Protein AF-A0A225VI13-F1 (afdb_monomer_lite)

pLDDT: mean 77.72, std 17.79, range [38.12, 96.69]

Structure (mmCIF, N/CA/C/O backbone):
data_AF-A0A225VI13-F1
#
_entry.id   AF-A0A225VI13-F1
#
loop_
_atom_site.group_PDB
_atom_site.id
_atom_site.type_symbol
_atom_site.label_atom_id
_atom_site.label_alt_id
_atom_site.label_comp_id
_atom_site.label_asym_id
_atom_site.label_entity_id
_atom_site.label_seq_id
_atom_site.pdbx_PDB_ins_code
_atom_site.Cartn_x
_atom_site.Cartn_y
_atom_site.Cartn_z
_atom_site.occupancy
_atom_site.B_iso_or_equiv
_atom_site.auth_seq_id
_atom_site.auth_comp_id
_atom_site.auth_asym_id
_atom_site.auth_atom_id
_atom_site.pdbx_PDB_model_num
ATOM 1 N N . MET A 1 1 ? 31.018 -50.630 -4.895 1.00 42.91 1 MET A N 1
ATOM 2 C CA . MET A 1 1 ? 30.684 -49.332 -5.521 1.00 42.91 1 MET A CA 1
ATOM 3 C C . MET A 1 1 ? 30.646 -48.284 -4.422 1.00 42.91 1 MET A C 1
ATOM 5 O O . MET A 1 1 ? 29.778 -48.365 -3.567 1.00 42.91 1 MET A O 1
ATOM 9 N N . ALA A 1 2 ? 31.639 -47.396 -4.372 1.00 46.59 2 ALA A N 1
ATOM 10 C CA . ALA A 1 2 ? 31.683 -46.289 -3.414 1.00 46.59 2 ALA A CA 1
ATOM 11 C C . ALA A 1 2 ? 30.843 -45.106 -3.939 1.00 46.59 2 ALA A C 1
ATOM 13 O O . ALA A 1 2 ? 30.789 -44.924 -5.158 1.00 46.59 2 ALA A O 1
ATOM 14 N N . PRO A 1 3 ? 30.185 -44.315 -3.072 1.00 56.28 3 PRO A N 1
ATOM 15 C CA . PRO A 1 3 ? 29.460 -43.127 -3.512 1.00 56.28 3 PRO A CA 1
ATOM 16 C C . PRO A 1 3 ? 30.442 -42.059 -4.032 1.00 56.28 3 PRO A C 1
ATOM 18 O O . PRO A 1 3 ? 31.541 -41.928 -3.485 1.00 56.28 3 PRO A O 1
ATOM 21 N N . PRO A 1 4 ? 30.083 -41.292 -5.078 1.00 55.47 4 PRO A N 1
ATOM 22 C CA . PRO A 1 4 ? 30.938 -40.223 -5.572 1.00 55.47 4 PRO A CA 1
ATOM 23 C C . PRO A 1 4 ? 31.065 -39.114 -4.520 1.00 55.47 4 PRO A C 1
ATOM 25 O O . PRO A 1 4 ? 30.077 -38.656 -3.945 1.00 55.47 4 PRO A O 1
ATOM 28 N N . ALA A 1 5 ? 32.305 -38.689 -4.277 1.00 56.78 5 ALA A N 1
ATOM 29 C CA . ALA A 1 5 ? 32.632 -37.573 -3.404 1.00 56.78 5 ALA A CA 1
ATOM 30 C C . ALA A 1 5 ? 31.987 -36.280 -3.932 1.00 56.78 5 ALA A C 1
ATOM 32 O O . ALA A 1 5 ? 32.276 -35.840 -5.047 1.00 56.78 5 ALA A O 1
ATOM 33 N N . ILE A 1 6 ? 31.123 -35.670 -3.119 1.00 54.84 6 ILE A N 1
ATOM 34 C CA . ILE A 1 6 ? 30.530 -34.356 -3.382 1.00 54.84 6 ILE A CA 1
ATOM 35 C C . ILE A 1 6 ? 31.674 -33.335 -3.367 1.00 54.84 6 ILE A C 1
ATOM 37 O O . ILE A 1 6 ? 32.315 -33.120 -2.337 1.00 54.84 6 ILE A O 1
ATOM 41 N N . ARG A 1 7 ? 31.983 -32.736 -4.523 1.00 57.97 7 ARG A N 1
ATOM 42 C CA . ARG A 1 7 ? 33.018 -31.701 -4.625 1.00 57.97 7 ARG A CA 1
ATOM 43 C C . ARG A 1 7 ? 32.494 -30.437 -3.942 1.00 57.97 7 ARG A C 1
ATOM 45 O O . ARG A 1 7 ? 31.406 -29.961 -4.239 1.00 57.97 7 ARG A O 1
ATOM 52 N N . SER A 1 8 ? 33.308 -29.867 -3.055 1.00 55.81 8 SER A N 1
ATOM 53 C CA . SER A 1 8 ? 33.049 -28.657 -2.249 1.00 55.81 8 SER A CA 1
ATOM 54 C C . SER A 1 8 ? 32.619 -27.399 -3.038 1.00 55.81 8 SER A C 1
ATOM 56 O O . SER A 1 8 ? 32.318 -26.371 -2.435 1.00 55.81 8 SER A O 1
ATOM 58 N N . SER A 1 9 ? 32.607 -27.453 -4.368 1.00 55.38 9 SER A N 1
ATOM 59 C CA . SER A 1 9 ? 32.262 -26.360 -5.280 1.00 55.38 9 SER A CA 1
ATOM 60 C C . SER A 1 9 ? 30.757 -26.062 -5.341 1.00 55.38 9 SER A C 1
ATOM 62 O O . SER A 1 9 ? 30.376 -24.943 -5.677 1.00 55.38 9 SER A O 1
ATOM 64 N N . ASP A 1 10 ? 29.902 -27.027 -4.989 1.00 59.22 10 ASP A N 1
ATOM 65 C CA . ASP A 1 10 ? 28.448 -26.901 -5.174 1.00 59.22 10 ASP A CA 1
ATOM 66 C C . ASP A 1 10 ? 27.759 -26.083 -4.072 1.00 59.22 10 ASP A C 1
ATOM 68 O O . ASP A 1 10 ? 26.731 -25.448 -4.311 1.00 59.22 10 ASP A O 1
ATOM 72 N N . ALA A 1 11 ? 28.342 -26.021 -2.871 1.00 60.22 11 ALA A N 1
ATOM 73 C CA . ALA A 1 11 ? 27.762 -25.275 -1.753 1.00 60.22 11 ALA A CA 1
ATOM 74 C C . ALA A 1 11 ? 27.756 -23.757 -2.005 1.00 60.22 11 ALA A C 1
ATOM 76 O O . ALA A 1 11 ? 26.787 -23.073 -1.678 1.00 60.22 11 ALA A O 1
ATOM 77 N N . PHE A 1 12 ? 28.809 -23.229 -2.636 1.00 61.91 12 PHE A N 1
ATOM 78 C CA . PHE A 1 12 ? 28.904 -21.806 -2.969 1.00 61.91 12 PHE A CA 1
ATOM 79 C C . PHE A 1 12 ? 27.951 -21.425 -4.111 1.00 61.91 12 PHE A C 1
ATOM 81 O O . PHE A 1 12 ? 27.294 -20.387 -4.051 1.00 61.91 12 PHE A O 1
ATOM 88 N N . ALA A 1 13 ? 27.803 -22.300 -5.111 1.00 59.62 13 ALA A N 1
ATOM 89 C CA . ALA A 1 13 ? 26.833 -22.121 -6.190 1.00 59.62 13 ALA A CA 1
ATOM 90 C C . ALA A 1 13 ? 25.382 -22.158 -5.676 1.00 59.62 13 ALA A C 1
ATOM 92 O O . ALA A 1 13 ? 24.554 -21.361 -6.117 1.00 59.62 13 ALA A O 1
ATOM 93 N N . LEU A 1 14 ? 25.081 -23.024 -4.702 1.00 58.94 14 LEU A N 1
ATOM 94 C CA . LEU A 1 14 ? 23.780 -23.058 -4.026 1.00 58.94 14 LEU A CA 1
ATOM 95 C C . LEU A 1 14 ? 23.524 -21.794 -3.188 1.00 58.94 14 LEU A C 1
ATOM 97 O O . LEU A 1 14 ? 22.416 -21.260 -3.219 1.00 58.94 14 LEU A O 1
ATOM 101 N N . MET A 1 15 ? 24.535 -21.265 -2.490 1.00 60.31 15 MET A N 1
ATOM 102 C CA . MET A 1 15 ? 24.399 -20.001 -1.753 1.00 60.31 15 MET A CA 1
ATOM 103 C C . MET A 1 15 ? 24.192 -18.791 -2.680 1.00 60.31 15 MET A C 1
ATOM 105 O O . MET A 1 15 ? 23.389 -17.920 -2.352 1.00 60.31 15 MET A O 1
ATOM 109 N N . LEU A 1 16 ? 24.826 -18.759 -3.860 1.00 58.06 16 LEU A N 1
ATOM 110 C CA . LEU A 1 16 ? 24.583 -17.711 -4.865 1.00 58.06 16 LEU A CA 1
ATOM 111 C C . LEU A 1 16 ? 23.176 -17.781 -5.484 1.00 58.06 16 LEU A C 1
ATOM 113 O O . LEU A 1 16 ? 22.609 -16.748 -5.836 1.00 58.06 16 LEU A O 1
ATOM 117 N N . GLN A 1 17 ? 22.583 -18.972 -5.605 1.00 54.72 17 GLN A N 1
ATOM 118 C CA . GLN A 1 17 ? 21.193 -19.113 -6.066 1.00 54.72 17 GLN A CA 1
ATOM 119 C C . GLN A 1 17 ? 20.175 -18.663 -5.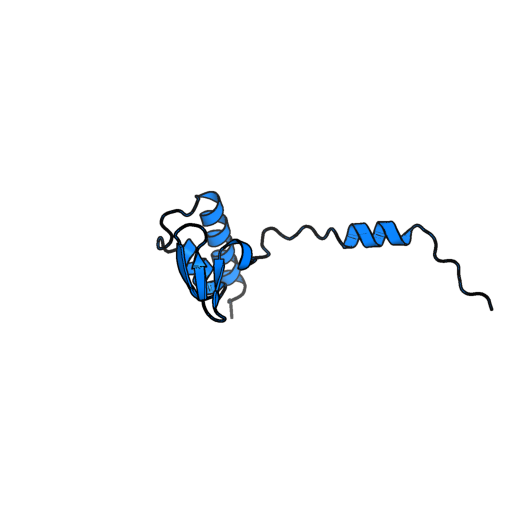005 1.00 54.72 17 GLN A C 1
ATOM 121 O O . GLN A 1 17 ? 19.102 -18.160 -5.346 1.00 54.72 17 GLN A O 1
ATOM 126 N N . ALA A 1 18 ? 20.519 -18.788 -3.717 1.00 51.91 18 ALA A N 1
ATOM 127 C CA . ALA A 1 18 ? 19.696 -18.290 -2.614 1.00 51.91 18 ALA A CA 1
ATOM 128 C C . ALA A 1 18 ? 19.673 -16.753 -2.537 1.00 51.91 18 ALA A C 1
ATOM 130 O O . ALA A 1 18 ? 18.700 -16.176 -2.054 1.00 51.91 18 ALA A O 1
ATOM 131 N N . THR A 1 19 ? 20.687 -16.076 -3.084 1.00 49.09 19 THR A N 1
ATOM 132 C CA . THR A 1 19 ? 20.648 -14.634 -3.356 1.00 49.09 19 THR A CA 1
ATOM 133 C C . THR A 1 19 ? 19.959 -14.357 -4.687 1.00 49.09 19 THR A C 1
ATOM 135 O O . THR A 1 19 ? 20.506 -13.695 -5.566 1.00 49.09 19 THR A O 1
ATOM 138 N N . SER A 1 20 ? 18.736 -14.858 -4.860 1.00 53.50 20 SER A N 1
ATOM 139 C CA . SER A 1 20 ? 17.856 -14.252 -5.855 1.00 53.50 20 SER A CA 1
ATOM 140 C C . SER A 1 20 ? 17.693 -12.786 -5.442 1.00 53.50 20 SER A C 1
ATOM 142 O O . SER A 1 20 ? 17.273 -12.550 -4.302 1.00 53.50 20 SER A O 1
ATOM 144 N N . PRO A 1 21 ? 18.057 -11.792 -6.276 1.00 49.72 21 PRO A N 1
ATOM 145 C CA . PRO A 1 21 ? 17.722 -10.413 -5.969 1.00 49.72 21 PRO A CA 1
ATOM 146 C C . PRO A 1 21 ? 16.214 -10.402 -5.758 1.00 49.72 21 PRO A C 1
ATOM 148 O O . PRO A 1 21 ? 15.463 -10.808 -6.643 1.00 49.72 21 PRO A O 1
ATOM 151 N N . CYS A 1 22 ? 15.787 -10.065 -4.539 1.00 48.22 22 CYS A N 1
ATOM 152 C CA . CYS A 1 22 ? 14.381 -9.912 -4.215 1.00 48.22 22 CYS A CA 1
ATOM 153 C C . CYS A 1 22 ? 13.889 -8.821 -5.158 1.00 48.22 22 CYS A C 1
ATOM 155 O O . CYS A 1 22 ? 14.195 -7.644 -4.966 1.00 48.22 22 CYS A O 1
ATOM 157 N N . GLU A 1 23 ? 13.290 -9.252 -6.266 1.00 57.34 23 GLU A N 1
ATOM 158 C CA . GLU A 1 23 ? 12.914 -8.398 -7.374 1.00 57.34 23 GLU A CA 1
ATOM 159 C C . GLU A 1 23 ? 12.193 -7.180 -6.777 1.00 57.34 23 GLU A C 1
ATOM 161 O O . GLU A 1 23 ? 11.250 -7.380 -6.008 1.00 57.34 23 GLU A O 1
ATOM 166 N N . PRO A 1 24 ? 12.567 -5.928 -7.100 1.00 53.38 24 PRO A N 1
ATOM 167 C CA . PRO A 1 24 ? 11.938 -4.723 -6.533 1.00 53.38 24 PRO A CA 1
ATOM 168 C C . PRO A 1 24 ? 10.405 -4.665 -6.705 1.00 53.38 24 PRO A C 1
ATOM 170 O O . PRO A 1 24 ? 9.722 -3.797 -6.164 1.00 53.38 24 PRO A O 1
ATOM 173 N N . TRP A 1 25 ? 9.851 -5.584 -7.497 1.00 56.06 25 TRP A N 1
ATOM 174 C CA . TRP A 1 25 ? 8.441 -5.757 -7.827 1.00 56.06 25 TRP A CA 1
ATOM 175 C C . TRP A 1 25 ? 7.744 -6.881 -7.032 1.00 56.06 25 TRP A C 1
ATOM 177 O O . TRP A 1 25 ? 6.523 -7.059 -7.184 1.00 56.06 25 TRP A O 1
ATOM 187 N N . MET A 1 26 ? 8.465 -7.621 -6.181 1.00 67.94 26 MET A N 1
ATOM 188 C CA . MET A 1 26 ? 7.891 -8.521 -5.180 1.00 67.94 26 MET A CA 1
ATOM 189 C C . MET A 1 26 ? 7.205 -7.685 -4.103 1.00 67.94 26 MET A C 1
ATOM 191 O O . MET A 1 26 ? 7.751 -7.355 -3.059 1.00 67.94 26 MET A O 1
ATOM 195 N N . PHE A 1 27 ? 5.964 -7.306 -4.392 1.00 78.94 27 PHE A N 1
ATOM 196 C CA . PHE A 1 27 ? 5.090 -6.679 -3.418 1.00 78.94 27 PHE A CA 1
ATOM 197 C C . PHE A 1 27 ? 4.903 -7.623 -2.228 1.00 78.94 27 PHE A C 1
ATOM 199 O O . PHE A 1 27 ? 4.180 -8.618 -2.320 1.00 78.94 27 PHE A O 1
ATOM 206 N N . ASP A 1 28 ? 5.522 -7.274 -1.109 1.00 88.12 28 ASP A N 1
ATOM 207 C CA . ASP A 1 28 ? 5.276 -7.908 0.172 1.00 88.12 28 ASP A CA 1
ATOM 208 C C . ASP A 1 28 ? 4.276 -7.071 0.973 1.00 88.12 28 ASP A C 1
ATOM 210 O O . ASP A 1 28 ? 4.560 -5.963 1.428 1.00 88.12 28 ASP A O 1
ATOM 214 N N . ILE A 1 29 ? 3.077 -7.617 1.179 1.00 89.19 29 ILE A N 1
ATOM 215 C CA . ILE A 1 29 ? 2.026 -6.940 1.941 1.00 89.19 29 ILE A CA 1
ATOM 216 C C . ILE A 1 29 ? 2.451 -6.639 3.387 1.00 89.19 29 ILE A C 1
ATOM 218 O O . ILE A 1 29 ? 1.985 -5.648 3.954 1.00 89.19 29 ILE A O 1
ATOM 222 N N . ASN A 1 30 ? 3.356 -7.437 3.968 1.00 90.94 30 ASN A N 1
ATOM 223 C CA . ASN A 1 30 ? 3.838 -7.247 5.338 1.00 90.94 30 ASN A CA 1
ATOM 224 C C . ASN A 1 30 ? 4.717 -5.999 5.486 1.00 90.94 30 ASN A C 1
ATOM 226 O O . ASN A 1 30 ? 4.759 -5.406 6.572 1.00 90.94 30 ASN A O 1
ATOM 230 N N . SER A 1 31 ? 5.360 -5.571 4.397 1.00 91.06 31 SER A N 1
ATOM 231 C CA . SER A 1 31 ? 6.152 -4.342 4.337 1.00 91.06 31 SER A CA 1
ATOM 232 C C 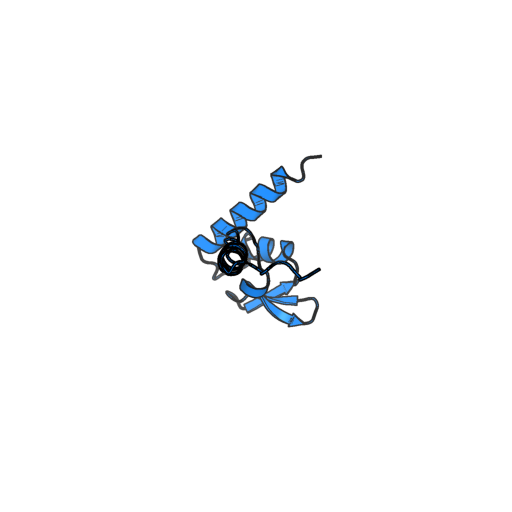. SER A 1 31 ? 5.274 -3.089 4.418 1.00 91.06 31 SER A C 1
ATOM 234 O O . SER A 1 31 ? 5.716 -2.052 4.905 1.00 91.06 31 SER A O 1
ATOM 236 N N . TYR A 1 32 ? 3.997 -3.186 4.027 1.00 91.69 32 TYR A N 1
ATOM 237 C CA . TYR A 1 32 ? 3.084 -2.038 3.940 1.00 91.69 32 TYR A CA 1
ATOM 238 C C . TYR A 1 32 ? 1.975 -2.038 4.995 1.00 91.69 32 TYR A C 1
ATOM 240 O O . TYR A 1 32 ? 1.521 -0.969 5.419 1.00 91.69 32 TYR A O 1
ATOM 248 N N . LEU A 1 33 ? 1.532 -3.218 5.433 1.00 94.62 33 LEU A N 1
ATOM 249 C CA . LEU A 1 33 ? 0.516 -3.379 6.466 1.00 94.62 33 LEU A CA 1
ATOM 250 C C . LEU A 1 33 ? 1.095 -4.031 7.724 1.00 94.62 33 LEU A C 1
ATOM 252 O O . LEU A 1 33 ? 1.905 -4.953 7.671 1.00 94.62 33 LEU A O 1
ATOM 256 N N . LYS A 1 34 ? 0.615 -3.584 8.884 1.00 95.75 34 LYS A N 1
ATOM 257 C CA . LYS A 1 34 ? 0.740 -4.294 10.157 1.00 95.75 34 LYS A CA 1
ATOM 258 C C . LYS A 1 34 ? -0.490 -5.180 10.334 1.00 95.75 34 LYS A C 1
ATOM 260 O O . LYS A 1 34 ? -1.616 -4.681 10.278 1.00 95.75 34 LYS A O 1
ATOM 265 N N . LYS A 1 35 ? -0.295 -6.489 10.522 1.00 93.44 35 LYS A N 1
ATOM 266 C CA . LYS A 1 35 ? -1.405 -7.447 10.656 1.00 93.44 35 LYS A CA 1
ATOM 267 C C . LYS A 1 35 ? -2.255 -7.108 11.875 1.00 93.44 35 LYS A C 1
ATOM 269 O O . LYS A 1 35 ? -1.720 -6.891 12.958 1.00 93.44 35 LYS A O 1
ATOM 274 N N . ARG A 1 36 ? -3.575 -7.045 11.675 1.00 91.31 36 ARG A N 1
ATOM 275 C CA . ARG A 1 36 ? -4.562 -6.832 12.744 1.00 91.31 36 ARG A CA 1
ATOM 276 C C . ARG A 1 36 ? -5.431 -8.069 12.938 1.00 91.31 36 ARG A C 1
ATOM 278 O O . ARG A 1 36 ? -5.634 -8.499 14.063 1.00 91.31 36 ARG A O 1
ATOM 285 N N . ASN A 1 37 ? -5.936 -8.642 11.848 1.00 91.00 37 ASN A N 1
ATOM 286 C CA . ASN A 1 37 ? -6.679 -9.902 11.849 1.00 91.00 37 ASN A CA 1
ATOM 287 C C . ASN A 1 37 ? -6.426 -10.663 10.532 1.00 91.00 37 ASN A C 1
ATOM 289 O O . ASN A 1 37 ? -5.541 -10.301 9.756 1.00 91.00 37 ASN A O 1
ATOM 293 N N . ASN A 1 38 ? -7.201 -11.716 10.264 1.00 87.69 38 ASN A N 1
ATOM 294 C CA . ASN A 1 38 ? -7.027 -12.543 9.063 1.00 87.69 38 ASN A CA 1
ATOM 295 C C . ASN A 1 38 ? -7.426 -11.844 7.752 1.00 87.69 38 ASN A C 1
ATOM 297 O O . ASN A 1 38 ? -7.037 -12.305 6.686 1.00 87.69 38 ASN A O 1
ATOM 301 N N . LYS A 1 39 ? -8.206 -10.755 7.807 1.00 92.44 39 LYS A N 1
ATOM 302 C CA . LYS A 1 39 ? -8.790 -10.099 6.620 1.00 92.44 39 LYS A CA 1
ATOM 303 C C . LYS A 1 39 ? -8.340 -8.647 6.431 1.00 92.44 39 LYS A C 1
ATOM 305 O O . LYS A 1 39 ? -8.558 -8.067 5.370 1.00 92.44 39 LYS A O 1
ATOM 310 N N . THR A 1 40 ? -7.733 -8.037 7.444 1.00 95.50 40 THR A N 1
ATOM 311 C CA . THR A 1 40 ? -7.383 -6.613 7.490 1.00 95.50 40 THR A CA 1
ATOM 312 C C . THR A 1 40 ? -6.072 -6.386 8.236 1.00 95.50 40 THR A C 1
ATOM 314 O O . THR A 1 40 ? -5.700 -7.129 9.150 1.00 95.50 40 THR A O 1
ATOM 317 N N . GLY A 1 41 ? -5.392 -5.309 7.865 1.00 96.12 41 GLY A N 1
ATOM 318 C CA . GLY A 1 41 ? -4.247 -4.767 8.580 1.00 96.12 41 GLY A CA 1
ATOM 319 C C . GLY A 1 41 ? -4.340 -3.254 8.671 1.00 96.12 41 GLY A C 1
ATOM 320 O O . GLY A 1 41 ? -5.194 -2.632 8.041 1.00 96.12 41 GLY A O 1
ATOM 321 N N . ASN A 1 42 ? -3.451 -2.662 9.451 1.00 96.69 42 ASN A N 1
ATOM 322 C CA . ASN A 1 42 ? -3.315 -1.215 9.520 1.00 96.69 42 ASN A CA 1
ATOM 323 C C . ASN A 1 42 ? -2.176 -0.788 8.599 1.00 96.69 42 ASN A C 1
ATOM 325 O O . ASN A 1 42 ? -1.106 -1.396 8.615 1.00 96.69 42 ASN A O 1
ATOM 329 N N . CYS A 1 43 ? -2.393 0.252 7.800 1.00 95.69 43 CYS A N 1
ATOM 330 C CA . CYS A 1 43 ? -1.337 0.856 7.000 1.00 95.69 43 CYS A CA 1
ATOM 331 C C . CYS A 1 43 ? -0.207 1.323 7.920 1.00 95.69 43 CYS A C 1
ATOM 333 O O . CYS A 1 43 ? -0.456 2.071 8.858 1.00 95.69 43 CYS A O 1
ATOM 335 N N . ARG A 1 44 ? 1.037 0.917 7.652 1.00 94.94 44 ARG A N 1
ATOM 336 C CA . ARG A 1 44 ? 2.191 1.311 8.483 1.00 94.94 44 ARG A CA 1
ATOM 337 C C . ARG A 1 44 ? 2.505 2.808 8.430 1.00 94.94 44 ARG A C 1
ATOM 339 O O . ARG A 1 44 ? 3.219 3.301 9.287 1.00 94.94 44 ARG A O 1
ATOM 346 N N . VAL A 1 45 ? 1.962 3.507 7.434 1.00 95.00 45 VAL A N 1
ATOM 347 C CA . VAL A 1 45 ? 2.221 4.927 7.187 1.00 95.00 45 VAL A CA 1
ATOM 348 C C . VAL A 1 45 ? 1.156 5.824 7.813 1.00 95.00 45 VAL A C 1
ATOM 350 O O . VAL A 1 45 ? 1.481 6.737 8.556 1.00 95.00 45 VAL A O 1
ATOM 353 N N . CYS A 1 46 ? -0.127 5.578 7.530 1.00 94.56 46 CYS A N 1
ATOM 354 C CA . CYS A 1 46 ? -1.219 6.428 8.029 1.00 94.56 46 CYS A CA 1
ATOM 355 C C . CYS A 1 46 ? -2.092 5.758 9.099 1.00 94.56 46 CYS A C 1
ATOM 357 O O . CYS A 1 46 ? -3.124 6.307 9.473 1.00 94.56 46 CYS A O 1
ATOM 359 N N . SER A 1 47 ? -1.740 4.548 9.544 1.00 94.88 47 SER A N 1
ATOM 360 C CA . SER A 1 47 ? -2.452 3.753 10.560 1.00 94.88 47 SER A CA 1
ATOM 361 C C . SER A 1 47 ? -3.912 3.387 10.249 1.00 94.88 47 SER A C 1
ATOM 363 O O . SER A 1 47 ? -4.531 2.654 11.020 1.00 94.88 47 SER A O 1
ATOM 365 N N . LYS A 1 48 ? -4.467 3.815 9.106 1.00 94.50 48 LYS A N 1
ATOM 366 C CA . LYS A 1 48 ? -5.825 3.462 8.667 1.00 94.50 48 LYS A CA 1
ATOM 367 C C . LYS A 1 48 ? -5.956 1.962 8.412 1.00 94.50 48 LYS A C 1
ATOM 369 O O . LYS A 1 48 ? -5.019 1.317 7.935 1.00 94.50 48 LYS A O 1
ATOM 374 N N . GLN A 1 49 ? -7.141 1.418 8.675 1.00 95.62 49 GLN A N 1
A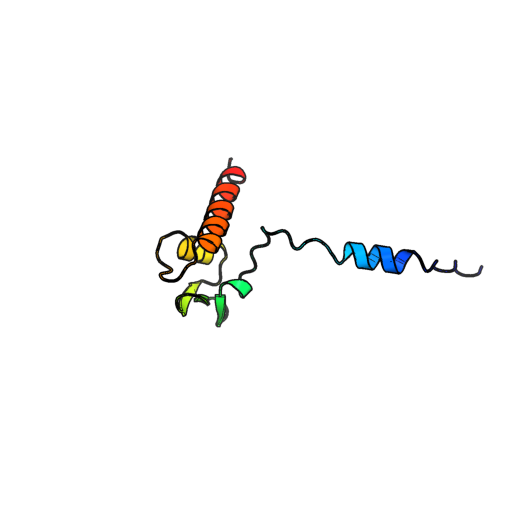TOM 375 C CA . GLN A 1 49 ? -7.452 0.029 8.359 1.00 95.62 49 GLN A CA 1
ATOM 376 C C . GLN A 1 49 ? -7.566 -0.165 6.842 1.00 95.62 49 GLN A C 1
ATOM 378 O O . GLN A 1 49 ? -8.255 0.582 6.151 1.00 95.62 49 GLN A O 1
ATOM 383 N N . VAL A 1 50 ? -6.904 -1.200 6.335 1.00 95.00 50 VAL A N 1
ATOM 384 C CA . VAL A 1 50 ? -6.906 -1.591 4.926 1.00 95.00 50 VAL A CA 1
ATOM 385 C C . VAL A 1 50 ? -7.139 -3.103 4.844 1.00 95.00 50 VAL A C 1
ATOM 387 O O . VAL A 1 50 ? -6.560 -3.858 5.634 1.00 95.00 50 VAL A O 1
ATOM 390 N N . PRO A 1 51 ? -7.974 -3.591 3.910 1.00 95.62 51 PRO A N 1
ATOM 391 C CA . PRO A 1 51 ? -8.084 -5.022 3.654 1.00 95.62 51 PRO A CA 1
ATOM 392 C C . PRO A 1 51 ? -6.718 -5.639 3.336 1.00 95.62 51 PRO A C 1
ATOM 394 O O . PRO A 1 51 ? -5.915 -5.039 2.619 1.00 95.62 51 PRO A O 1
ATOM 397 N N . TRP A 1 52 ? -6.471 -6.850 3.836 1.00 93.81 52 TRP A N 1
ATOM 398 C CA . TRP A 1 52 ? -5.220 -7.590 3.645 1.00 93.81 52 TRP A CA 1
ATOM 399 C C . TRP A 1 52 ? -5.152 -8.207 2.238 1.00 93.81 52 TRP A C 1
ATOM 401 O O . TRP A 1 52 ? -5.084 -9.416 2.054 1.00 93.81 52 TRP A O 1
ATOM 411 N N . VAL A 1 53 ? -5.252 -7.355 1.219 1.00 91.31 53 VAL A N 1
ATOM 412 C CA . VAL A 1 53 ? -5.282 -7.726 -0.197 1.00 91.31 53 VAL A CA 1
ATOM 413 C C . VAL A 1 53 ? -4.411 -6.739 -0.965 1.00 91.31 53 VAL A C 1
ATOM 415 O O . VAL A 1 53 ? -4.595 -5.526 -0.838 1.00 91.31 53 VAL A O 1
ATOM 418 N N . ARG A 1 54 ? -3.496 -7.245 -1.802 1.00 89.56 54 ARG A N 1
ATOM 419 C CA . ARG A 1 54 ? -2.548 -6.441 -2.602 1.00 89.56 54 ARG A CA 1
ATOM 420 C C . ARG A 1 54 ? -3.212 -5.279 -3.338 1.00 89.56 54 ARG A C 1
ATOM 422 O O . ARG A 1 54 ? -2.724 -4.150 -3.300 1.00 89.56 54 ARG A O 1
ATOM 429 N N . ASP A 1 55 ? -4.351 -5.546 -3.962 1.00 88.38 55 ASP A N 1
ATOM 430 C CA . ASP A 1 55 ? -5.111 -4.556 -4.724 1.00 88.38 55 ASP A CA 1
ATOM 431 C C . ASP A 1 55 ? -5.633 -3.416 -3.859 1.00 88.38 55 ASP A C 1
ATOM 433 O O . ASP A 1 55 ? -5.587 -2.250 -4.252 1.00 88.38 55 ASP A O 1
ATOM 437 N N . ARG A 1 56 ? -6.103 -3.744 -2.654 1.00 92.44 56 ARG A N 1
ATOM 438 C CA . ARG A 1 56 ? -6.641 -2.760 -1.717 1.00 92.44 56 ARG A CA 1
ATOM 439 C C . ARG A 1 56 ? -5.533 -1.916 -1.109 1.00 92.44 56 ARG A C 1
ATOM 441 O O . ARG A 1 56 ? -5.717 -0.708 -0.997 1.00 92.44 56 ARG A O 1
ATOM 448 N N . VAL A 1 57 ? -4.370 -2.504 -0.830 1.00 92.19 57 VAL A N 1
ATOM 449 C CA . VAL A 1 57 ? -3.169 -1.752 -0.432 1.00 92.19 57 VAL A CA 1
ATOM 450 C C . VAL A 1 57 ? -2.727 -0.810 -1.545 1.00 92.19 57 VAL A C 1
ATOM 452 O O . VAL A 1 57 ? -2.553 0.381 -1.305 1.00 92.19 57 VAL A O 1
ATOM 455 N N . SER A 1 58 ? -2.633 -1.311 -2.777 1.00 91.50 58 SER A N 1
ATOM 456 C CA . SER A 1 58 ? -2.220 -0.508 -3.931 1.00 91.50 58 SER A CA 1
ATOM 457 C C . SER A 1 58 ? -3.185 0.643 -4.204 1.00 91.50 58 SER A C 1
ATOM 459 O O . SER A 1 58 ? -2.765 1.774 -4.447 1.00 91.50 58 SER A O 1
ATOM 461 N N . SER A 1 59 ? -4.492 0.386 -4.122 1.00 92.06 59 SER A N 1
ATOM 462 C CA . SER A 1 59 ? -5.503 1.434 -4.242 1.00 92.06 59 SER A CA 1
ATOM 463 C C . SER A 1 59 ? -5.365 2.452 -3.117 1.00 92.06 59 SER A C 1
ATOM 465 O O . SER A 1 59 ? -5.291 3.636 -3.404 1.00 92.06 59 SER A O 1
ATOM 467 N N . HIS A 1 60 ? -5.272 2.010 -1.860 1.00 93.94 60 HIS A N 1
ATOM 468 C CA . HIS A 1 60 ? -5.111 2.890 -0.702 1.00 93.94 60 HIS A CA 1
ATOM 469 C C . HIS A 1 60 ? -3.894 3.823 -0.834 1.00 93.94 60 HIS A C 1
ATOM 471 O O . HIS A 1 60 ? -3.995 5.012 -0.535 1.00 93.94 60 HIS A O 1
ATOM 477 N N . LYS A 1 61 ? 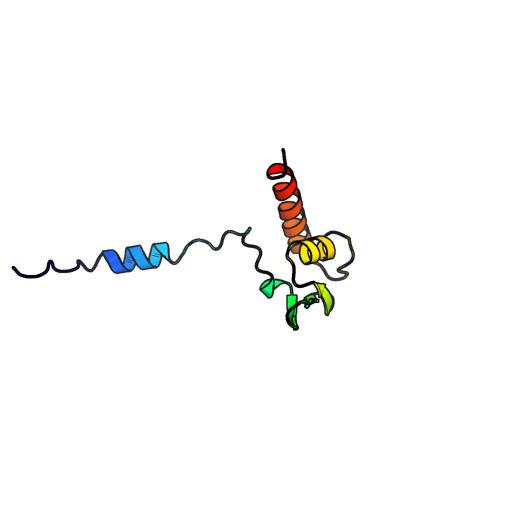-2.769 3.287 -1.320 1.00 92.25 61 LYS A N 1
ATOM 478 C CA . LYS A 1 61 ? -1.512 4.015 -1.524 1.00 92.25 61 LYS A CA 1
ATOM 479 C C . LYS A 1 61 ? -1.565 4.976 -2.719 1.00 92.25 61 LYS A C 1
ATOM 481 O O . LYS A 1 61 ? -0.986 6.049 -2.650 1.00 92.25 61 LYS A O 1
ATOM 486 N N . THR A 1 62 ? -2.297 4.645 -3.787 1.00 91.62 62 THR A N 1
ATOM 487 C CA . THR A 1 62 ? -2.355 5.476 -5.013 1.00 91.62 62 THR A CA 1
ATOM 488 C C . THR A 1 62 ? -3.505 6.474 -5.069 1.00 91.62 62 THR A C 1
ATOM 490 O O . THR A 1 62 ? -3.403 7.459 -5.793 1.00 91.62 62 THR A O 1
ATOM 493 N N . SER A 1 63 ? -4.603 6.244 -4.349 1.00 87.94 63 SER A N 1
ATOM 494 C CA . SER A 1 63 ? -5.828 7.045 -4.465 1.00 87.94 63 SER A CA 1
ATOM 495 C C . SER A 1 63 ? -5.860 8.277 -3.552 1.00 87.94 63 SER A C 1
ATOM 497 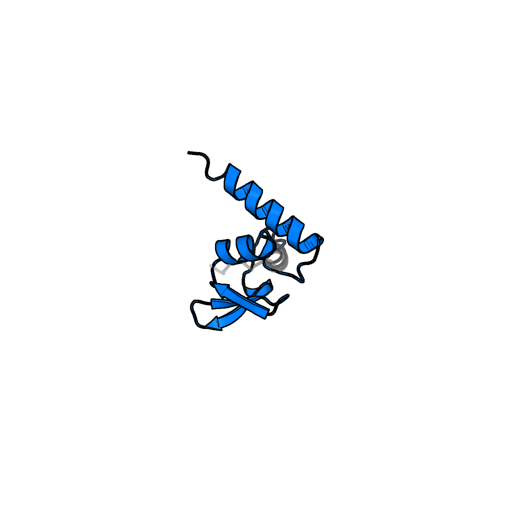O O . SER A 1 63 ? -6.940 8.777 -3.265 1.00 87.94 63 SER A O 1
ATOM 499 N N . GLY A 1 64 ? -4.715 8.710 -3.012 1.00 82.62 64 GLY A N 1
ATOM 500 C CA . GLY A 1 64 ? -4.645 9.818 -2.046 1.00 82.62 64 GLY A CA 1
ATOM 501 C C . GLY A 1 64 ? -5.226 9.500 -0.659 1.00 82.62 64 GLY A C 1
ATOM 502 O O . GLY A 1 64 ? -5.252 10.357 0.215 1.00 82.62 64 GLY A O 1
ATOM 503 N N . ASN A 1 65 ? -5.659 8.257 -0.415 1.00 87.12 65 ASN A N 1
ATOM 504 C CA . ASN A 1 65 ? -6.237 7.848 0.871 1.00 87.12 65 ASN A CA 1
ATOM 505 C C . ASN A 1 65 ? -5.185 7.710 1.987 1.00 87.12 65 ASN A C 1
ATOM 507 O O . ASN A 1 65 ? -5.525 7.789 3.177 1.00 87.12 65 ASN A O 1
ATOM 511 N N . CYS A 1 66 ? -3.925 7.483 1.606 1.00 93.31 66 CYS A N 1
ATOM 512 C CA . CYS A 1 66 ? -2.773 7.415 2.494 1.00 93.31 66 CYS A CA 1
ATOM 513 C C . CYS A 1 66 ? -2.102 8.790 2.594 1.00 93.31 66 CYS A C 1
ATOM 515 O O . CYS A 1 66 ? -1.325 9.165 1.725 1.00 93.31 66 CYS A O 1
ATOM 517 N N . THR A 1 67 ? -2.377 9.523 3.671 1.00 89.81 67 THR A N 1
ATOM 518 C CA . THR A 1 67 ? -1.930 10.915 3.861 1.00 89.81 67 THR A CA 1
ATOM 519 C C . THR A 1 67 ? -0.432 11.075 4.125 1.00 89.81 67 THR A C 1
ATOM 521 O O . THR A 1 67 ? 0.084 12.169 3.958 1.00 89.81 67 THR A O 1
ATOM 524 N N . GLY A 1 68 ? 0.267 10.012 4.531 1.00 90.56 68 GLY A N 1
ATOM 525 C CA . GLY A 1 68 ? 1.706 10.052 4.824 1.00 90.56 68 GLY A CA 1
ATOM 526 C C . GLY A 1 68 ? 2.586 9.324 3.809 1.00 90.56 68 GLY A C 1
ATOM 527 O O . GLY A 1 68 ? 3.731 9.025 4.125 1.00 90.56 68 GLY A O 1
ATOM 528 N N . ILE A 1 69 ? 2.045 8.914 2.653 1.00 94.19 69 ILE A N 1
ATOM 529 C CA . ILE A 1 69 ? 2.828 8.137 1.679 1.00 94.19 69 ILE A CA 1
ATOM 530 C C . ILE A 1 69 ? 3.989 8.976 1.133 1.00 94.19 69 ILE A C 1
ATOM 532 O O . ILE A 1 69 ? 3.785 10.128 0.753 1.00 94.19 69 ILE A O 1
ATOM 536 N N . SER A 1 70 ? 5.190 8.394 1.082 1.00 92.44 70 SER A N 1
ATOM 537 C CA . SER A 1 70 ? 6.345 9.060 0.477 1.00 92.44 70 SER A CA 1
ATOM 538 C C . SER A 1 70 ? 6.217 9.087 -1.056 1.00 92.44 70 SER A C 1
ATOM 540 O O . SER A 1 70 ? 5.555 8.215 -1.637 1.00 92.44 70 SER A O 1
ATOM 542 N N . PRO A 1 71 ? 6.823 10.070 -1.744 1.00 90.06 71 PRO A N 1
ATOM 543 C CA . PRO A 1 71 ? 6.785 10.135 -3.203 1.00 90.06 71 PRO A CA 1
ATOM 544 C C . PRO A 1 71 ? 7.446 8.911 -3.858 1.00 90.06 71 PRO A C 1
ATOM 546 O O . PRO A 1 71 ? 6.940 8.427 -4.872 1.00 90.06 71 PRO A O 1
ATOM 549 N N . GLU A 1 72 ? 8.505 8.355 -3.260 1.00 89.38 72 GLU A N 1
ATOM 550 C CA . GLU A 1 72 ? 9.163 7.143 -3.764 1.00 89.38 72 GLU A CA 1
ATOM 551 C C . GLU A 1 72 ? 8.226 5.934 -3.676 1.00 89.38 72 GLU A C 1
ATOM 553 O O . GLU A 1 72 ? 8.050 5.197 -4.649 1.00 89.38 72 GLU A O 1
ATOM 558 N N . GLU A 1 73 ? 7.565 5.751 -2.528 1.00 88.81 73 GLU A N 1
ATOM 559 C CA . GLU A 1 73 ? 6.614 4.660 -2.335 1.00 88.81 73 GLU A CA 1
ATOM 560 C C . GLU A 1 73 ? 5.419 4.800 -3.293 1.00 88.81 73 GLU A C 1
ATOM 562 O O . GLU A 1 73 ? 4.981 3.823 -3.908 1.00 88.81 73 GLU A O 1
ATOM 567 N N . LEU A 1 74 ? 4.913 6.021 -3.489 1.00 90.88 74 LEU A N 1
ATOM 568 C CA . LEU A 1 74 ? 3.825 6.298 -4.425 1.00 90.88 74 LEU A CA 1
ATOM 569 C C . LEU A 1 74 ? 4.180 5.900 -5.867 1.00 90.88 74 LEU A C 1
ATOM 571 O O . LEU A 1 74 ? 3.344 5.302 -6.554 1.00 90.88 74 LEU A O 1
ATOM 575 N N . GLU A 1 75 ? 5.398 6.196 -6.325 1.00 90.19 75 GLU A N 1
ATOM 576 C CA . GLU A 1 75 ? 5.866 5.811 -7.661 1.00 90.19 75 GLU A CA 1
ATOM 577 C C . GLU A 1 75 ? 5.976 4.290 -7.826 1.00 90.19 75 GLU A C 1
ATOM 579 O O . GLU A 1 75 ? 5.527 3.756 -8.847 1.00 90.19 75 GLU A O 1
ATOM 584 N N . ILE A 1 76 ? 6.433 3.562 -6.799 1.00 88.69 76 ILE A N 1
ATOM 585 C CA . ILE A 1 76 ? 6.426 2.087 -6.801 1.00 88.69 76 ILE A CA 1
ATOM 586 C C . ILE A 1 76 ? 5.007 1.570 -7.067 1.00 88.69 76 ILE A C 1
ATOM 588 O O . ILE A 1 76 ? 4.774 0.766 -7.978 1.00 88.69 76 ILE A O 1
ATOM 592 N N . PHE A 1 77 ? 4.019 2.073 -6.325 1.00 88.88 77 PHE A N 1
ATOM 593 C CA . PHE A 1 77 ? 2.633 1.636 -6.479 1.00 88.88 77 PHE A CA 1
ATOM 594 C C . PHE A 1 77 ? 1.993 2.063 -7.808 1.00 88.88 77 PHE A C 1
ATOM 596 O O . PHE A 1 77 ? 1.181 1.317 -8.373 1.00 88.88 77 PHE A O 1
ATOM 603 N N . ARG A 1 78 ? 2.366 3.225 -8.355 1.00 88.12 78 ARG A N 1
ATOM 604 C CA . ARG A 1 78 ? 1.974 3.639 -9.713 1.00 88.12 78 ARG A CA 1
ATOM 605 C C . ARG A 1 78 ? 2.547 2.688 -10.762 1.00 88.12 78 ARG A C 1
ATOM 607 O O . ARG A 1 78 ? 1.809 2.264 -11.657 1.00 88.12 78 ARG A O 1
ATOM 614 N N . GLY A 1 79 ? 3.812 2.293 -10.623 1.00 86.06 79 GLY A N 1
ATOM 615 C CA . GLY A 1 79 ? 4.463 1.292 -11.467 1.00 86.06 79 GLY A CA 1
ATOM 616 C C . GLY A 1 79 ? 3.743 -0.059 -11.435 1.00 86.06 79 GLY A C 1
ATOM 617 O O . GLY A 1 79 ? 3.411 -0.611 -12.489 1.00 86.06 79 GLY A O 1
ATOM 618 N N . LEU A 1 80 ? 3.402 -0.547 -10.237 1.00 82.88 80 LEU A N 1
ATOM 619 C CA . LEU A 1 80 ? 2.638 -1.789 -10.053 1.00 82.88 80 LEU A CA 1
ATOM 620 C C . LEU A 1 80 ? 1.270 -1.741 -10.753 1.00 82.88 80 LEU A C 1
ATOM 622 O O . LEU A 1 80 ? 0.882 -2.696 -11.433 1.00 82.88 80 LEU A O 1
ATOM 626 N N . LYS A 1 81 ? 0.549 -0.616 -10.650 1.00 80.50 81 LYS A N 1
ATOM 627 C CA . LYS A 1 81 ? -0.765 -0.437 -11.291 1.00 80.50 81 LYS A CA 1
ATOM 628 C C . LYS A 1 81 ? -0.673 -0.423 -12.821 1.00 80.50 81 LYS A C 1
ATOM 630 O O . LYS A 1 81 ? -1.538 -0.992 -13.486 1.00 80.50 81 LYS A O 1
ATOM 635 N N . ARG A 1 82 ? 0.371 0.196 -13.388 1.00 80.94 82 ARG A N 1
ATOM 636 C CA . ARG A 1 82 ? 0.604 0.243 -14.845 1.00 80.94 82 ARG A CA 1
ATOM 637 C C . ARG A 1 82 ? 0.906 -1.140 -15.424 1.00 80.94 82 ARG A C 1
ATOM 639 O O . ARG A 1 82 ? 0.354 -1.482 -16.465 1.00 80.94 82 ARG A O 1
ATOM 646 N N . ARG A 1 83 ? 1.725 -1.953 -14.745 1.00 72.94 83 ARG A N 1
ATOM 647 C CA . ARG A 1 83 ? 2.063 -3.312 -15.210 1.00 72.94 83 ARG A CA 1
ATOM 648 C C . ARG A 1 83 ? 0.845 -4.232 -15.258 1.00 72.94 83 ARG A C 1
ATOM 650 O O . ARG A 1 83 ? 0.677 -4.947 -16.237 1.00 72.94 83 ARG A O 1
ATOM 657 N N . ARG A 1 84 ? -0.056 -4.137 -14.275 1.00 69.06 84 ARG A N 1
ATOM 658 C CA . ARG A 1 84 ? -1.298 -4.928 -14.263 1.00 69.06 84 ARG A CA 1
ATOM 659 C C . ARG A 1 84 ? -2.201 -4.657 -15.472 1.00 69.06 84 ARG A C 1
ATOM 661 O O . ARG A 1 84 ? -2.860 -5.569 -15.950 1.00 69.06 84 ARG A O 1
ATOM 668 N N . ARG A 1 85 ? -2.222 -3.424 -15.991 1.00 61.53 85 ARG A N 1
ATOM 669 C CA . ARG A 1 85 ? -2.991 -3.094 -17.205 1.00 61.53 85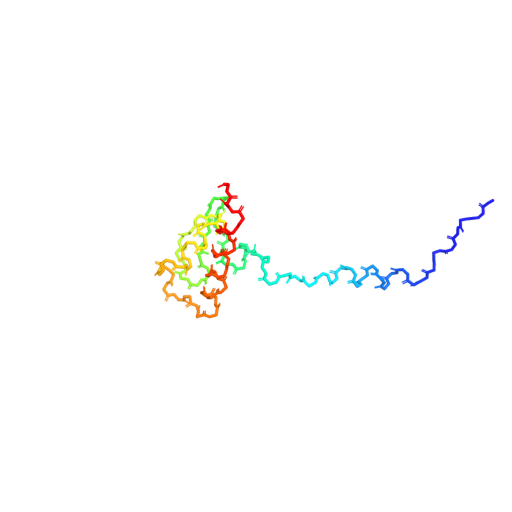 ARG A CA 1
ATOM 670 C C . ARG A 1 85 ? -2.434 -3.761 -18.462 1.00 61.53 85 ARG A C 1
ATOM 672 O O . ARG A 1 85 ? -3.192 -3.973 -19.393 1.00 61.53 85 ARG A O 1
ATOM 679 N N . ARG A 1 86 ? -1.138 -4.093 -18.488 1.00 59.22 86 ARG A N 1
ATOM 680 C CA . ARG A 1 86 ? -0.510 -4.778 -19.628 1.00 59.22 86 ARG A CA 1
ATOM 681 C C . ARG A 1 86 ? -0.759 -6.284 -19.622 1.00 59.22 86 ARG A C 1
ATOM 683 O O . ARG A 1 86 ? -0.833 -6.871 -20.687 1.00 59.22 86 ARG A O 1
ATOM 690 N N . THR A 1 87 ? -0.906 -6.900 -18.450 1.00 56.75 87 THR A N 1
ATOM 691 C CA . THR A 1 87 ? -1.187 -8.342 -18.328 1.00 56.75 87 THR A CA 1
ATOM 692 C C . THR A 1 87 ? -2.676 -8.688 -18.331 1.00 56.75 87 THR A C 1
ATOM 694 O O . THR A 1 87 ? -3.018 -9.854 -18.472 1.00 56.75 87 THR A O 1
ATOM 697 N N . ALA A 1 88 ? -3.563 -7.702 -18.174 1.00 57.88 88 ALA A N 1
ATOM 698 C CA . ALA A 1 88 ? -5.017 -7.885 -18.214 1.00 57.88 88 ALA A CA 1
ATOM 699 C C . ALA A 1 88 ? -5.637 -7.625 -19.603 1.00 57.88 88 ALA A C 1
ATOM 701 O O . ALA A 1 88 ? -6.854 -7.489 -19.697 1.00 57.88 88 ALA A O 1
ATOM 702 N N . GLY A 1 89 ? -4.819 -7.521 -20.657 1.00 44.41 89 GLY A N 1
ATOM 703 C CA . GLY A 1 89 ? -5.302 -7.461 -22.035 1.00 44.41 89 GLY A CA 1
ATOM 704 C C . GLY A 1 89 ? -5.765 -8.843 -22.486 1.00 44.41 89 GLY A C 1
ATOM 705 O O . GLY A 1 89 ? -4.927 -9.692 -22.778 1.00 44.41 89 GLY A O 1
ATOM 706 N N . TRP A 1 90 ? -7.081 -9.047 -22.467 1.00 38.12 90 TRP A N 1
ATOM 707 C CA . TRP A 1 90 ? -7.793 -10.032 -23.280 1.00 38.12 90 TRP A CA 1
ATOM 708 C C . TRP A 1 90 ? -8.293 -9.330 -24.539 1.00 38.12 90 TRP A C 1
ATOM 710 O O . TRP A 1 90 ? -8.697 -8.149 -24.406 1.00 38.12 90 TRP A O 1
#

Sequence (90 aa):
MAPPAIRSSDAFALMLQATSPCEPWMFDINSYLKKRNNKTGNCRVCSKQVPWVRDRVSSHKTSGNCTGISPEELEIFRGLKRRRRRTAGW

Foldseek 3Di:
DDDDDDPPVVVVVVVVVVPPPCPLLPDDLVVQFDDDDPFWGAGPFQRDIFTSDPVRSLCCLAVCVRVRRDPVNNVSSVVNVVVVVVVPDD

Organism: NCBI:txid4795

Secondary structure (DSSP, 8-state):
-PPPP--TTHHHHHHHHH-----TT---HHHHEEE-SSSEEEETTT--EEESSHHHHHHHHHSS--TT--HHHHHHHHHHHHHHHHH---

Radius of gyration: 20.0 Å; chains: 1; bounding box: 42×60×36 Å